Protein AF-A0A0K2RQV8-F1 (afdb_monomer_lite)

Radius of gyration: 29.83 Å; chains: 1; bounding box: 63×56×71 Å

Structure (mmCIF, N/CA/C/O backbone):
data_AF-A0A0K2RQV8-F1
#
_entry.id   AF-A0A0K2RQV8-F1
#
loop_
_atom_site.group_PDB
_atom_site.id
_atom_site.type_symbol
_atom_site.label_atom_id
_atom_site.label_alt_id
_atom_site.label_comp_id
_atom_site.label_asym_id
_atom_site.label_entity_id
_atom_site.label_seq_id
_atom_site.pdbx_PDB_ins_code
_atom_site.Cartn_x
_atom_site.Cartn_y
_atom_site.Cartn_z
_atom_site.occupancy
_atom_site.B_iso_or_equiv
_atom_site.auth_seq_id
_atom_site.auth_comp_id
_atom_site.auth_asym_id
_atom_site.auth_atom_id
_atom_site.pdbx_PDB_model_num
ATOM 1 N N . MET A 1 1 ? 1.550 -1.535 -30.702 1.00 75.56 1 MET A N 1
ATOM 2 C CA . MET A 1 1 ? 1.981 -2.822 -30.113 1.00 75.56 1 MET A CA 1
ATOM 3 C C . MET A 1 1 ? 3.368 -3.176 -30.653 1.00 75.56 1 MET A C 1
ATOM 5 O O . MET A 1 1 ? 3.546 -3.101 -31.863 1.00 75.56 1 MET A O 1
ATOM 9 N N . ILE A 1 2 ? 4.359 -3.473 -29.799 1.00 89.00 2 ILE A N 1
ATOM 10 C CA . ILE A 1 2 ? 5.707 -3.913 -30.219 1.00 89.00 2 ILE A CA 1
ATOM 11 C C . ILE A 1 2 ? 5.847 -5.392 -29.849 1.00 89.00 2 ILE A C 1
ATOM 13 O O . ILE A 1 2 ? 5.715 -5.739 -28.683 1.00 89.00 2 ILE A O 1
ATOM 17 N N . ARG A 1 3 ? 6.098 -6.245 -30.843 1.00 93.75 3 ARG A N 1
ATOM 18 C CA . ARG A 1 3 ? 6.302 -7.697 -30.697 1.00 93.75 3 ARG A CA 1
ATOM 19 C C . ARG A 1 3 ? 7.596 -8.088 -31.405 1.00 93.75 3 ARG A C 1
ATOM 21 O O . ARG A 1 3 ? 7.929 -7.461 -32.410 1.00 93.75 3 ARG A O 1
ATOM 28 N N . ALA A 1 4 ? 8.323 -9.082 -30.910 1.00 95.19 4 ALA A N 1
ATOM 29 C CA . ALA A 1 4 ? 9.513 -9.625 -31.561 1.00 95.19 4 ALA A CA 1
ATOM 30 C C . ALA A 1 4 ? 9.506 -11.151 -31.444 1.00 95.19 4 ALA A C 1
ATOM 32 O O . ALA A 1 4 ? 9.143 -11.682 -30.401 1.00 95.19 4 ALA A O 1
ATOM 33 N N . GLU A 1 5 ? 9.891 -11.832 -32.521 1.00 94.38 5 GLU A N 1
ATOM 34 C CA . GLU A 1 5 ? 9.958 -13.292 -32.595 1.00 94.38 5 GLU A CA 1
ATOM 35 C C . GLU A 1 5 ? 11.304 -13.713 -33.193 1.00 94.38 5 GLU A C 1
ATOM 37 O O . GLU A 1 5 ? 11.860 -13.052 -34.088 1.00 94.38 5 GLU A O 1
ATOM 42 N N . ALA A 1 6 ? 11.846 -14.810 -32.677 1.00 96.62 6 ALA A N 1
ATOM 43 C CA . ALA A 1 6 ? 13.076 -15.421 -33.148 1.00 96.62 6 ALA A CA 1
ATOM 44 C C . ALA A 1 6 ? 13.036 -16.936 -32.929 1.00 96.62 6 ALA A C 1
ATOM 46 O O . ALA A 1 6 ? 12.357 -17.422 -32.030 1.00 96.62 6 ALA A O 1
ATOM 47 N N . SER A 1 7 ? 13.782 -17.657 -33.764 1.00 95.06 7 SER A N 1
ATOM 48 C CA . SER A 1 7 ? 13.971 -19.102 -33.682 1.00 95.06 7 SER A CA 1
ATOM 49 C C . SER A 1 7 ? 15.464 -19.395 -33.767 1.00 95.06 7 SER A C 1
ATOM 51 O O . SER A 1 7 ? 16.159 -18.781 -34.578 1.00 95.06 7 SER A O 1
ATOM 53 N N . ALA A 1 8 ? 15.945 -20.314 -32.937 1.00 95.75 8 ALA A N 1
ATOM 54 C CA . ALA A 1 8 ? 17.321 -20.795 -32.925 1.00 95.75 8 ALA A CA 1
ATOM 55 C C . ALA A 1 8 ? 17.351 -22.263 -32.470 1.00 95.75 8 ALA A C 1
ATOM 57 O O . ALA A 1 8 ? 16.337 -22.793 -32.018 1.00 95.75 8 ALA A O 1
ATOM 58 N N . ALA A 1 9 ? 18.510 -22.912 -32.596 1.00 93.69 9 ALA A N 1
ATOM 59 C CA . ALA A 1 9 ? 18.682 -24.317 -32.224 1.00 93.69 9 ALA A CA 1
ATOM 60 C C . ALA A 1 9 ? 18.587 -24.565 -30.704 1.00 93.69 9 ALA A C 1
ATOM 62 O O . ALA A 1 9 ? 18.207 -25.656 -30.292 1.00 93.69 9 ALA A O 1
ATOM 63 N N . ASP A 1 10 ? 18.899 -23.554 -29.888 1.00 95.56 10 ASP A N 1
ATOM 64 C CA . ASP A 1 10 ? 18.787 -23.591 -28.428 1.00 95.56 10 ASP A CA 1
ATOM 65 C C . ASP A 1 10 ? 17.859 -22.477 -27.913 1.00 95.56 10 ASP A C 1
ATOM 67 O O . ASP A 1 10 ? 17.745 -21.403 -28.513 1.00 95.56 10 ASP A O 1
ATOM 71 N N . LYS A 1 11 ? 17.200 -22.734 -26.778 1.00 93.19 11 LYS A N 1
ATOM 72 C CA . LYS A 1 11 ? 16.231 -21.836 -26.140 1.00 93.19 11 LYS A CA 1
ATOM 73 C C . LYS A 1 11 ? 16.868 -20.507 -25.743 1.00 93.19 11 LYS A C 1
ATOM 75 O O . LYS A 1 11 ? 16.264 -19.463 -25.979 1.00 93.19 11 LYS A O 1
ATOM 80 N N . PHE A 1 12 ? 18.079 -20.538 -25.186 1.00 96.19 12 PHE A N 1
ATOM 81 C CA . PHE A 1 12 ? 18.791 -19.324 -24.781 1.00 96.19 12 PHE A CA 1
ATOM 82 C C . PHE A 1 12 ? 19.182 -18.486 -25.997 1.00 96.19 12 PHE A C 1
ATOM 84 O O . PHE A 1 12 ? 18.891 -17.294 -26.046 1.00 96.19 12 PHE A O 1
ATOM 91 N N . ALA A 1 13 ? 19.693 -19.133 -27.047 1.00 96.38 13 ALA A N 1
ATOM 92 C CA . ALA A 1 13 ? 19.995 -18.461 -28.305 1.00 96.38 13 ALA A CA 1
ATOM 93 C C . ALA A 1 13 ? 18.745 -17.829 -28.951 1.00 96.38 13 ALA A C 1
ATOM 95 O O . ALA A 1 13 ? 18.810 -16.716 -29.471 1.00 96.38 13 ALA A O 1
ATOM 96 N N . ALA A 1 14 ? 17.591 -18.505 -28.909 1.00 96.69 14 ALA A N 1
ATOM 97 C CA . ALA A 1 14 ? 16.338 -17.963 -29.437 1.00 96.69 14 ALA A CA 1
ATOM 98 C C . ALA A 1 14 ? 15.860 -16.749 -28.624 1.00 96.69 14 ALA A C 1
ATOM 100 O O . ALA A 1 14 ? 15.397 -15.762 -29.203 1.00 96.69 14 ALA A O 1
ATOM 101 N N . PHE A 1 15 ? 16.013 -16.802 -27.299 1.00 96.75 15 PHE A N 1
ATOM 102 C CA . PHE A 1 15 ? 15.689 -15.702 -26.397 1.00 96.75 15 PHE A CA 1
ATOM 103 C C . PHE A 1 15 ? 16.577 -14.476 -26.639 1.00 96.75 15 PHE A C 1
ATOM 105 O O . PHE A 1 15 ? 16.040 -13.393 -26.860 1.00 96.75 15 PHE A O 1
ATOM 112 N N . ASP A 1 16 ? 17.901 -14.632 -26.698 1.00 96.88 16 ASP A N 1
ATOM 113 C CA . ASP A 1 16 ? 18.839 -13.519 -26.923 1.00 96.88 16 ASP A CA 1
ATOM 114 C C . ASP A 1 16 ? 18.590 -12.824 -28.271 1.00 96.88 16 ASP A C 1
ATOM 116 O O . ASP A 1 16 ? 18.648 -11.594 -28.411 1.00 96.88 16 ASP A O 1
ATOM 120 N N . LEU A 1 17 ? 18.230 -13.611 -29.284 1.00 97.06 17 LEU A N 1
ATOM 121 C CA . LEU A 1 17 ? 17.915 -13.113 -30.619 1.00 97.06 17 LEU A CA 1
ATOM 122 C C . LEU A 1 17 ? 16.548 -12.400 -30.648 1.00 97.06 17 LEU A C 1
ATOM 124 O O . LEU A 1 17 ? 16.382 -11.393 -31.339 1.00 97.06 17 LEU A O 1
ATOM 128 N N . ALA A 1 18 ? 15.566 -12.858 -29.867 1.00 97.56 18 ALA A N 1
ATOM 129 C CA . ALA A 1 18 ? 14.303 -12.140 -29.683 1.00 97.56 18 ALA A CA 1
ATOM 130 C C . ALA A 1 18 ? 14.497 -10.844 -28.873 1.00 97.56 18 ALA A C 1
ATOM 132 O O . ALA A 1 18 ? 13.928 -9.806 -29.222 1.00 97.56 18 ALA A O 1
ATOM 133 N N . TYR A 1 19 ? 15.335 -10.890 -27.837 1.00 96.81 19 TYR A N 1
ATOM 134 C CA . TYR A 1 19 ? 15.654 -9.769 -26.962 1.00 96.81 19 TYR A CA 1
ATOM 135 C C . TYR A 1 19 ? 16.362 -8.640 -27.719 1.00 96.81 19 TYR A C 1
ATOM 137 O O . TYR A 1 19 ? 15.911 -7.493 -27.684 1.00 96.81 19 TYR A O 1
ATOM 145 N N . SER A 1 20 ? 17.397 -8.960 -28.502 1.00 96.88 20 SER A N 1
ATOM 146 C CA . SER A 1 20 ? 18.087 -7.985 -29.362 1.00 96.88 20 SER A CA 1
ATOM 147 C C . SER A 1 20 ? 17.137 -7.315 -30.367 1.00 96.88 20 SER A C 1
ATOM 149 O O . SER A 1 20 ? 17.125 -6.086 -30.488 1.00 96.88 20 SER A O 1
ATOM 151 N N . LYS A 1 21 ? 16.254 -8.087 -31.018 1.00 96.12 21 LYS A N 1
ATOM 152 C CA . LYS A 1 21 ? 15.207 -7.555 -31.912 1.00 96.12 21 LYS A CA 1
ATOM 153 C C . LYS A 1 21 ? 14.217 -6.635 -31.192 1.00 96.12 21 LYS A C 1
ATOM 155 O O . LYS A 1 21 ? 13.776 -5.634 -31.766 1.00 96.12 21 LYS A O 1
ATOM 160 N N . LEU A 1 22 ? 13.833 -6.966 -29.959 1.00 96.88 22 LEU A N 1
ATOM 161 C CA . LEU A 1 22 ? 12.928 -6.148 -29.153 1.00 96.88 22 LEU A CA 1
ATOM 162 C C . LEU A 1 22 ? 13.576 -4.809 -28.786 1.00 96.88 22 LEU A C 1
ATOM 164 O O . LEU A 1 22 ? 12.958 -3.763 -29.000 1.00 96.88 22 LEU A O 1
ATOM 168 N N . LEU A 1 23 ? 14.822 -4.833 -28.304 1.00 96.44 23 LEU A N 1
ATOM 169 C CA . LEU A 1 23 ? 15.592 -3.632 -27.968 1.00 96.44 23 LEU A CA 1
ATOM 170 C C . LEU A 1 23 ? 15.723 -2.690 -29.166 1.00 96.44 23 LEU A C 1
ATOM 172 O O . LEU A 1 23 ? 15.490 -1.485 -29.043 1.00 96.44 23 LEU A O 1
ATOM 176 N N . GLU A 1 24 ? 16.024 -3.227 -30.349 1.00 95.94 24 GLU A N 1
ATOM 177 C CA . GLU A 1 24 ? 16.139 -2.408 -31.553 1.00 95.94 24 GLU A CA 1
ATOM 178 C C . GLU A 1 24 ? 14.798 -1.762 -31.939 1.00 95.94 24 GLU A C 1
ATOM 180 O O . GLU A 1 24 ? 14.736 -0.572 -32.269 1.00 95.94 24 GLU A O 1
ATOM 185 N N . ARG A 1 25 ? 13.695 -2.515 -31.846 1.00 94.12 25 ARG A N 1
ATOM 186 C CA . ARG A 1 25 ? 12.346 -1.991 -32.108 1.00 94.12 25 ARG A CA 1
ATOM 187 C C . ARG A 1 25 ? 11.939 -0.919 -31.098 1.00 94.12 25 ARG A C 1
ATOM 189 O O . ARG A 1 25 ? 11.350 0.084 -31.509 1.00 94.12 25 ARG A O 1
ATOM 196 N N . LEU A 1 26 ? 12.273 -1.095 -29.819 1.00 94.75 26 LEU A N 1
ATOM 197 C CA . LEU A 1 26 ? 12.060 -0.095 -28.771 1.00 94.75 26 LEU A CA 1
ATOM 198 C C . LEU A 1 26 ? 12.867 1.174 -29.044 1.00 94.75 26 LEU A C 1
ATOM 200 O O . LEU A 1 26 ? 12.302 2.268 -28.994 1.00 94.75 26 LEU A O 1
ATOM 204 N N . ARG A 1 27 ? 14.144 1.045 -29.431 1.00 92.94 27 ARG A N 1
ATOM 205 C CA . ARG A 1 27 ? 14.980 2.189 -29.818 1.00 92.94 27 ARG A CA 1
ATOM 206 C C . ARG A 1 27 ? 14.358 2.963 -30.976 1.00 92.94 27 ARG A C 1
ATOM 208 O O . ARG A 1 27 ? 14.118 4.156 -30.844 1.00 92.94 27 ARG A O 1
ATOM 215 N N . ARG A 1 28 ? 13.990 2.285 -32.069 1.00 89.69 28 ARG A N 1
ATOM 216 C CA . ARG A 1 28 ? 13.334 2.923 -33.227 1.00 89.69 28 ARG A CA 1
ATOM 217 C C . ARG A 1 28 ? 11.974 3.529 -32.874 1.00 89.69 28 ARG A C 1
ATOM 219 O O . ARG A 1 28 ? 11.556 4.502 -33.489 1.00 89.69 28 ARG A O 1
ATOM 226 N N . ALA A 1 29 ? 11.227 2.944 -31.938 1.00 88.69 29 ALA A N 1
ATOM 227 C CA . ALA A 1 29 ? 9.972 3.524 -31.463 1.00 88.69 29 ALA A CA 1
ATOM 228 C C . ALA A 1 29 ? 10.211 4.801 -30.641 1.00 88.69 29 ALA A C 1
ATOM 230 O O . ALA A 1 29 ? 9.509 5.788 -30.853 1.00 88.69 29 ALA A O 1
ATOM 231 N N . LYS A 1 30 ? 11.223 4.806 -29.765 1.00 86.50 30 LYS A N 1
ATOM 232 C CA . LYS A 1 30 ? 11.658 5.992 -29.016 1.00 86.50 30 LYS A CA 1
ATOM 233 C C . LYS A 1 30 ? 12.144 7.093 -29.957 1.00 86.50 30 LYS A C 1
ATOM 235 O O . LYS A 1 30 ? 11.708 8.228 -29.827 1.00 86.50 30 LYS A O 1
ATOM 240 N N . ASP A 1 31 ? 12.974 6.741 -30.934 1.00 82.56 31 ASP A N 1
ATOM 241 C CA . ASP A 1 31 ? 13.520 7.686 -31.910 1.00 82.56 31 ASP A CA 1
ATOM 242 C C . ASP A 1 31 ? 12.414 8.264 -32.808 1.00 82.56 31 ASP A C 1
ATOM 244 O O . ASP A 1 31 ? 12.422 9.452 -33.093 1.00 82.56 31 ASP A O 1
ATOM 248 N N . ARG A 1 32 ? 11.394 7.474 -33.174 1.00 77.75 32 ARG A N 1
ATOM 249 C CA . ARG A 1 32 ? 10.197 7.981 -33.875 1.00 77.75 32 ARG A CA 1
ATOM 250 C C . ARG A 1 32 ? 9.322 8.887 -33.009 1.00 77.75 32 ARG A C 1
ATOM 252 O O . ARG A 1 32 ? 8.752 9.837 -33.528 1.00 77.75 32 ARG A O 1
ATOM 259 N N . LYS A 1 33 ? 9.195 8.596 -31.708 1.00 74.75 33 LYS A N 1
ATOM 260 C CA . LYS A 1 33 ? 8.522 9.488 -30.744 1.00 74.75 33 LYS A CA 1
ATOM 261 C C . LYS A 1 33 ? 9.302 10.780 -30.524 1.00 74.75 33 LYS A C 1
ATOM 263 O O . LYS A 1 33 ? 8.700 11.803 -30.217 1.00 74.75 33 LYS A O 1
ATOM 268 N N . LYS A 1 34 ? 10.621 10.742 -30.711 1.00 73.75 34 LYS A N 1
ATOM 269 C CA . LYS A 1 34 ? 11.490 11.914 -30.787 1.00 73.75 34 LYS A CA 1
ATOM 270 C C . LYS A 1 34 ? 11.269 12.608 -32.139 1.00 73.75 34 LYS A C 1
ATOM 272 O O . LYS A 1 34 ? 12.133 12.637 -33.007 1.00 73.75 34 LYS A O 1
ATOM 277 N N . VAL A 1 35 ? 10.052 13.107 -32.343 1.00 60.81 35 VAL A N 1
ATOM 278 C CA . VAL A 1 35 ? 9.662 13.823 -33.555 1.00 60.81 35 VAL A CA 1
ATOM 279 C C . VAL A 1 35 ? 10.466 15.120 -33.626 1.00 60.81 35 VAL A C 1
ATOM 281 O O . VAL A 1 35 ? 10.285 16.019 -32.811 1.00 60.81 35 VAL A O 1
ATOM 284 N N . HIS A 1 36 ? 11.347 15.218 -34.619 1.00 62.31 36 HIS A N 1
ATOM 285 C CA . HIS A 1 36 ? 12.002 16.454 -35.035 1.00 62.31 36 HIS A CA 1
ATOM 286 C C . HIS A 1 36 ? 11.369 16.909 -36.356 1.00 62.31 36 HIS A C 1
ATOM 288 O O . HIS A 1 36 ? 11.936 16.701 -37.425 1.00 62.31 36 HIS A O 1
ATOM 294 N N . HIS A 1 37 ? 10.168 17.488 -36.301 1.00 50.62 37 HIS A N 1
ATOM 295 C CA . HIS A 1 37 ? 9.560 18.134 -37.465 1.00 50.62 37 HIS A CA 1
ATOM 296 C C . HIS A 1 37 ? 9.477 19.648 -37.253 1.00 50.62 37 HIS A C 1
ATOM 298 O O . HIS A 1 37 ? 8.775 20.132 -36.368 1.00 50.62 37 HIS A O 1
ATOM 304 N N . GLY A 1 38 ? 10.173 20.391 -38.118 1.00 68.44 38 GLY A N 1
ATOM 305 C CA . GLY A 1 38 ? 9.973 21.826 -38.317 1.00 68.44 38 G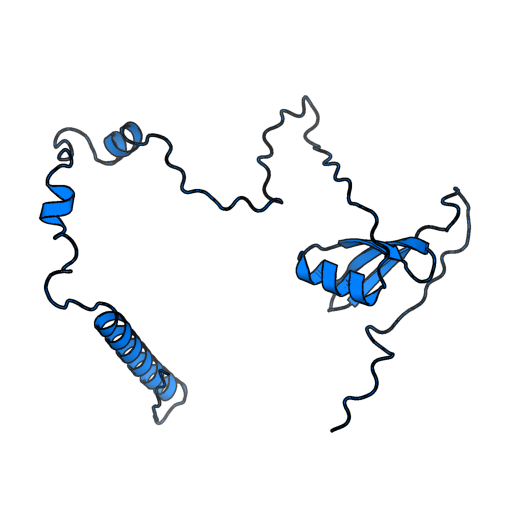LY A CA 1
ATOM 306 C C . GLY A 1 38 ? 10.233 22.700 -37.088 1.00 68.44 38 GLY A C 1
ATOM 307 O O . GLY A 1 38 ? 11.132 22.441 -36.297 1.00 68.44 38 GLY A O 1
ATOM 308 N N . ARG A 1 39 ? 9.433 23.763 -36.957 1.00 55.31 39 ARG A N 1
ATOM 309 C CA . ARG A 1 39 ? 9.584 24.918 -36.045 1.00 55.31 39 ARG A CA 1
ATOM 310 C C . ARG A 1 39 ? 9.594 24.587 -34.535 1.00 55.31 39 ARG A C 1
ATOM 312 O O . ARG A 1 39 ? 9.708 25.499 -33.726 1.00 55.31 39 ARG A O 1
ATOM 319 N N . HIS A 1 40 ? 9.509 23.307 -34.168 1.00 58.16 40 HIS A N 1
ATOM 320 C CA . HIS A 1 40 ? 9.609 22.781 -32.804 1.00 58.16 40 HIS A CA 1
ATOM 321 C C . HIS A 1 40 ? 10.849 21.888 -32.627 1.00 58.16 40 HIS A C 1
ATOM 323 O O . HIS A 1 40 ? 10.793 20.817 -32.023 1.00 58.16 40 HIS A O 1
ATOM 329 N N . THR A 1 41 ? 11.995 22.305 -33.166 1.00 66.00 41 THR A N 1
ATOM 330 C CA . THR A 1 41 ? 13.279 21.739 -32.745 1.00 66.00 41 THR A CA 1
ATOM 331 C C . THR A 1 41 ? 13.523 22.112 -31.281 1.00 66.00 41 THR A C 1
ATOM 333 O O . THR A 1 41 ? 13.417 23.297 -30.955 1.00 66.00 41 THR A O 1
ATOM 336 N N . PRO A 1 42 ? 13.856 21.159 -30.389 1.00 70.44 42 PRO A N 1
ATOM 337 C CA . PRO A 1 42 ? 14.263 21.515 -29.037 1.00 70.44 42 PRO A CA 1
ATOM 338 C C . PRO A 1 42 ? 15.471 22.451 -29.117 1.00 70.44 42 PRO A C 1
ATOM 340 O O . PRO A 1 42 ? 16.339 22.262 -29.976 1.00 70.44 42 PRO A O 1
ATOM 343 N N . LYS A 1 43 ? 15.501 23.462 -28.242 1.00 75.12 43 LYS A N 1
ATOM 344 C CA . LYS A 1 43 ? 16.592 24.438 -28.157 1.00 75.12 43 LYS A CA 1
ATOM 345 C C . LYS A 1 43 ? 17.926 23.689 -28.155 1.00 75.12 43 LYS A C 1
ATOM 347 O O . LYS A 1 43 ? 18.101 22.741 -27.385 1.00 75.12 43 LYS A O 1
ATOM 352 N N . ALA A 1 44 ? 18.834 24.060 -29.056 1.00 78.81 44 ALA A N 1
ATOM 353 C CA . ALA A 1 44 ? 20.116 23.374 -29.159 1.00 78.81 44 ALA A CA 1
ATOM 354 C C . ALA A 1 44 ? 20.848 23.477 -27.815 1.00 78.81 44 ALA A C 1
ATOM 356 O O . ALA A 1 44 ? 20.820 24.536 -27.195 1.00 78.81 44 ALA A O 1
ATOM 357 N N . VAL A 1 45 ? 21.528 22.412 -27.376 1.00 78.25 45 VAL A N 1
ATOM 358 C CA . VAL A 1 45 ? 22.184 22.377 -26.052 1.00 78.25 45 VAL A CA 1
ATOM 359 C C . VAL A 1 45 ? 23.088 23.596 -25.854 1.00 78.25 45 VAL A C 1
ATOM 361 O O . VAL A 1 45 ? 22.940 24.301 -24.866 1.00 78.25 45 VAL A O 1
ATOM 364 N N . ARG A 1 46 ? 23.907 23.927 -26.863 1.00 80.50 46 ARG A N 1
ATOM 365 C CA . ARG A 1 46 ? 24.777 25.116 -26.858 1.00 80.50 46 ARG A CA 1
ATOM 366 C C . ARG A 1 46 ? 24.034 26.434 -26.633 1.00 80.50 46 ARG A C 1
ATOM 368 O O . ARG A 1 46 ? 24.582 27.355 -26.057 1.00 80.50 46 ARG A O 1
ATOM 375 N N . GLU A 1 47 ? 22.810 26.538 -27.138 1.00 85.88 47 GLU A N 1
ATOM 376 C CA . GLU A 1 47 ? 21.984 27.741 -27.054 1.00 85.88 47 GLU A CA 1
ATOM 377 C C . GLU A 1 47 ? 21.245 27.783 -25.713 1.00 85.88 47 GLU A C 1
ATOM 379 O O . GLU A 1 47 ? 21.021 28.851 -25.148 1.00 85.88 47 GLU A O 1
ATOM 384 N N . ALA A 1 48 ? 20.854 26.617 -25.193 1.00 85.06 48 ALA A N 1
ATOM 385 C CA . ALA A 1 48 ? 20.253 26.480 -23.874 1.00 85.06 48 ALA A CA 1
ATOM 386 C C . ALA A 1 48 ? 21.244 26.845 -22.763 1.00 85.06 48 ALA A C 1
ATOM 388 O O . ALA A 1 48 ? 20.848 27.504 -21.809 1.00 85.06 48 ALA A O 1
ATOM 389 N N . THR A 1 49 ? 22.517 26.477 -22.921 1.00 84.44 49 THR A N 1
ATOM 390 C CA . THR A 1 49 ? 23.572 26.731 -21.933 1.00 84.44 49 THR A CA 1
ATOM 391 C C . THR A 1 49 ? 24.360 28.014 -22.188 1.00 84.44 49 THR A C 1
ATOM 393 O O . THR A 1 49 ? 25.214 28.350 -21.379 1.00 84.44 49 THR A O 1
ATOM 396 N N . ALA A 1 50 ? 24.097 28.744 -23.279 1.00 86.56 50 ALA A N 1
ATOM 397 C CA . ALA A 1 50 ? 24.848 29.954 -23.642 1.00 86.56 50 ALA A CA 1
ATOM 398 C C . ALA A 1 50 ? 24.790 31.066 -22.580 1.00 86.56 50 ALA A C 1
ATOM 400 O O . ALA A 1 50 ? 25.666 31.922 -22.549 1.00 86.56 50 ALA A O 1
ATOM 401 N N . THR A 1 51 ? 23.746 31.075 -21.750 1.00 84.38 51 THR A N 1
ATOM 402 C CA . THR A 1 51 ? 23.531 32.073 -20.694 1.00 84.38 51 THR A CA 1
ATOM 403 C C . THR A 1 51 ? 23.998 31.610 -19.315 1.00 84.38 51 THR A C 1
ATOM 405 O O . THR A 1 51 ? 23.856 32.371 -18.365 1.00 84.38 51 THR A O 1
ATOM 408 N N . LEU A 1 52 ? 24.482 30.371 -19.178 1.00 83.69 52 LEU A N 1
ATOM 409 C CA . LEU A 1 52 ? 25.017 29.872 -17.912 1.00 83.69 52 LEU A CA 1
ATOM 410 C C . LEU A 1 52 ? 26.452 30.365 -17.730 1.00 83.69 52 LEU A C 1
ATOM 412 O O . LEU A 1 52 ? 27.202 30.477 -18.703 1.00 83.69 52 LEU A O 1
ATOM 416 N N . GLU A 1 53 ? 26.833 30.636 -16.486 1.00 81.50 53 GLU A N 1
ATOM 417 C CA . GLU A 1 53 ? 28.212 30.975 -16.156 1.00 81.50 53 GLU A CA 1
ATOM 418 C C . GLU A 1 53 ? 29.128 29.765 -16.432 1.00 81.50 53 GLU A C 1
ATOM 420 O O . GLU A 1 53 ? 28.787 28.637 -16.057 1.00 81.50 53 GLU A O 1
ATOM 425 N N . PRO A 1 54 ? 30.258 29.947 -17.138 1.00 76.75 54 PRO A N 1
ATOM 426 C CA . PRO A 1 54 ? 31.214 28.871 -17.343 1.00 76.75 54 PRO A CA 1
ATOM 427 C C . PRO A 1 54 ? 31.867 28.475 -16.013 1.00 76.75 54 PRO A C 1
ATOM 429 O O . PRO A 1 54 ? 32.241 29.346 -15.234 1.00 76.75 54 PRO A O 1
ATOM 432 N N . ALA A 1 55 ? 32.045 27.170 -15.793 1.00 77.75 55 ALA A N 1
ATOM 433 C CA . ALA A 1 55 ? 32.728 26.641 -14.610 1.00 77.75 55 ALA A CA 1
ATOM 434 C C . ALA A 1 55 ? 34.151 27.214 -14.477 1.00 77.75 55 ALA A C 1
ATOM 436 O O . ALA A 1 55 ? 34.858 27.374 -15.483 1.00 77.75 55 ALA A O 1
ATOM 437 N N . SER A 1 56 ? 34.577 27.511 -13.248 1.00 77.38 56 SER A N 1
ATOM 438 C CA . SER A 1 56 ? 35.901 28.062 -12.970 1.00 77.38 56 SER A CA 1
ATOM 439 C C . SER A 1 56 ? 36.985 27.059 -13.338 1.00 77.38 56 SER A C 1
ATOM 441 O O . SER A 1 56 ? 36.938 25.881 -12.994 1.00 77.38 56 SER A O 1
ATOM 443 N N . ALA A 1 57 ? 38.025 27.541 -14.016 1.00 78.12 57 ALA A N 1
ATOM 444 C CA . ALA A 1 57 ? 39.208 26.738 -14.315 1.00 78.12 57 ALA A CA 1
ATOM 445 C C . ALA A 1 57 ? 40.157 26.595 -13.108 1.00 78.12 57 ALA A C 1
ATOM 447 O O . ALA A 1 57 ? 41.113 25.822 -13.168 1.00 78.12 57 ALA A O 1
ATOM 448 N N . SER A 1 58 ? 39.924 27.370 -12.045 1.00 80.81 58 SER A N 1
ATOM 449 C CA . SER A 1 58 ? 40.819 27.474 -10.888 1.00 80.81 58 SER A CA 1
ATOM 450 C C . SER A 1 58 ? 40.378 26.608 -9.711 1.00 80.81 58 SER A C 1
ATOM 452 O O . SER A 1 58 ? 41.203 26.274 -8.863 1.00 80.81 58 SER A O 1
ATOM 454 N N . GLU A 1 59 ? 39.100 26.238 -9.654 1.00 80.25 59 GLU A N 1
ATOM 455 C CA . GLU A 1 59 ? 38.534 25.435 -8.574 1.00 80.25 59 GLU A CA 1
ATOM 456 C C . GLU A 1 59 ? 38.061 24.077 -9.098 1.00 80.25 59 GLU A C 1
ATOM 458 O O . GLU A 1 59 ? 37.573 23.967 -10.223 1.00 80.25 59 GLU A O 1
ATOM 463 N N . PRO A 1 60 ? 38.219 23.001 -8.315 1.00 78.44 60 PRO A N 1
ATOM 464 C CA . PRO A 1 60 ? 37.716 21.705 -8.721 1.00 78.44 60 PRO A CA 1
ATOM 465 C C . PRO A 1 60 ? 36.181 21.671 -8.646 1.00 78.44 60 PRO A C 1
ATOM 467 O O . PRO A 1 60 ? 35.586 22.079 -7.651 1.00 78.4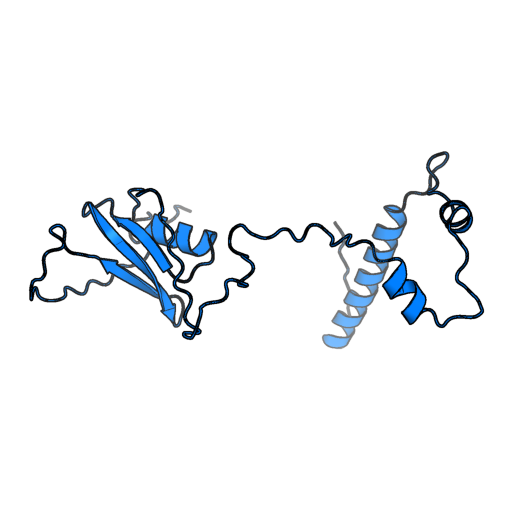4 60 PRO A O 1
ATOM 470 N N . ILE A 1 61 ? 35.554 21.092 -9.676 1.00 75.88 61 ILE A N 1
ATOM 471 C CA . ILE A 1 61 ? 34.094 21.061 -9.923 1.00 75.88 61 ILE A CA 1
ATOM 472 C C . ILE A 1 61 ? 33.250 20.684 -8.690 1.00 75.88 61 ILE A C 1
ATOM 474 O O . ILE A 1 61 ? 32.133 21.169 -8.525 1.00 75.88 61 ILE A O 1
ATOM 478 N N . TYR A 1 62 ? 33.761 19.813 -7.813 1.00 74.44 62 TYR A N 1
ATOM 479 C CA . TYR A 1 62 ? 33.025 19.372 -6.624 1.00 74.44 62 TYR A CA 1
ATOM 480 C C . TYR A 1 62 ? 32.855 20.470 -5.559 1.00 74.44 62 TYR A C 1
ATOM 482 O O . TYR A 1 62 ? 31.918 20.376 -4.775 1.00 74.44 62 TYR A O 1
ATOM 490 N N . VAL A 1 63 ? 33.715 21.496 -5.532 1.00 74.88 63 VAL A N 1
ATOM 491 C CA . VAL A 1 63 ? 33.615 22.641 -4.605 1.00 74.88 63 VAL A CA 1
ATOM 492 C C . VAL A 1 63 ? 32.616 23.680 -5.124 1.00 74.88 63 VAL A C 1
ATOM 494 O O . VAL A 1 63 ? 31.802 24.194 -4.356 1.00 74.88 63 VAL A O 1
ATOM 497 N N . GLU A 1 64 ? 32.601 23.931 -6.434 1.00 66.94 64 GLU A N 1
ATOM 498 C CA . GLU A 1 64 ? 31.617 24.823 -7.064 1.00 66.94 64 GLU A CA 1
ATOM 499 C C . GLU A 1 64 ? 30.188 24.277 -6.953 1.00 66.94 64 GLU A C 1
ATOM 501 O O . GLU A 1 64 ? 29.255 25.017 -6.638 1.00 66.94 64 GLU A O 1
ATOM 506 N N . ALA A 1 65 ? 30.013 22.964 -7.148 1.00 66.00 65 ALA A N 1
ATOM 507 C CA . ALA A 1 65 ? 28.711 22.306 -7.052 1.00 66.00 65 ALA A CA 1
ATOM 508 C C . ALA A 1 65 ? 28.075 22.451 -5.659 1.00 66.00 65 ALA A C 1
ATOM 510 O O . ALA A 1 65 ? 26.866 22.640 -5.565 1.00 66.00 65 ALA A O 1
ATOM 511 N N . SER A 1 66 ? 28.882 22.423 -4.592 1.00 67.62 66 SER A N 1
ATOM 512 C CA . SER A 1 66 ? 28.407 22.657 -3.222 1.00 67.62 66 SER A CA 1
ATOM 513 C C . SER A 1 66 ? 28.005 24.110 -2.944 1.00 67.62 66 SER A C 1
ATOM 515 O O . SER A 1 66 ? 27.157 24.339 -2.088 1.00 67.62 66 SER A O 1
ATOM 517 N N . ASN A 1 67 ? 28.569 25.085 -3.666 1.00 65.38 67 ASN A N 1
ATOM 518 C CA . ASN A 1 67 ? 28.302 26.512 -3.444 1.00 65.38 67 ASN A CA 1
ATOM 519 C C . ASN A 1 67 ? 27.079 27.032 -4.224 1.00 65.38 67 ASN A C 1
ATOM 521 O O . ASN A 1 67 ? 26.426 27.971 -3.775 1.00 65.38 67 ASN A O 1
ATOM 525 N N . HIS A 1 68 ? 26.747 26.433 -5.373 1.00 60.25 68 HIS A N 1
ATOM 526 C CA . HIS A 1 68 ? 25.579 26.809 -6.189 1.00 60.25 68 HIS A CA 1
ATOM 527 C C . HIS A 1 68 ? 24.314 25.998 -5.900 1.00 60.25 68 HIS A C 1
ATOM 529 O O . HIS A 1 68 ? 23.288 26.181 -6.558 1.00 60.25 68 HIS A O 1
ATOM 535 N N . GLN A 1 69 ? 24.357 25.119 -4.904 1.00 55.47 69 GLN A N 1
ATOM 536 C CA . GLN A 1 69 ? 23.192 24.375 -4.456 1.00 55.47 69 GLN A CA 1
ATOM 537 C C . GLN A 1 69 ? 22.357 25.246 -3.502 1.00 55.47 69 GLN A C 1
ATOM 539 O O . GLN A 1 69 ? 22.364 25.057 -2.289 1.00 55.47 69 GLN A O 1
ATOM 544 N N . GLU A 1 70 ? 21.595 26.202 -4.048 1.00 55.06 70 GLU A N 1
ATOM 545 C CA . GLU A 1 70 ? 20.338 26.563 -3.383 1.00 55.06 70 GLU A CA 1
ATOM 546 C C . GLU A 1 70 ? 19.504 25.274 -3.270 1.00 55.06 70 GLU A C 1
ATOM 548 O O . GLU A 1 70 ? 19.455 24.506 -4.241 1.00 55.06 70 GLU A O 1
ATOM 553 N N . PRO A 1 71 ? 18.878 24.984 -2.115 1.00 47.72 71 PRO A N 1
ATOM 554 C CA . PRO A 1 71 ? 18.214 23.712 -1.862 1.00 47.72 71 PRO A CA 1
ATOM 555 C C . PRO A 1 71 ? 16.952 23.591 -2.726 1.00 47.72 71 PRO A C 1
ATOM 557 O O . PRO A 1 71 ? 15.835 23.851 -2.295 1.00 47.72 71 PRO A O 1
ATOM 560 N N . THR A 1 72 ? 17.134 23.177 -3.974 1.00 49.09 72 THR A N 1
ATOM 561 C CA . THR A 1 72 ? 16.088 22.642 -4.841 1.00 49.09 72 THR A CA 1
ATOM 562 C C . THR A 1 72 ? 16.153 21.127 -4.744 1.00 49.09 72 THR A C 1
ATOM 564 O O . THR A 1 72 ? 16.576 20.412 -5.650 1.00 49.09 72 THR A O 1
ATOM 567 N N . THR A 1 73 ? 15.741 20.622 -3.585 1.00 53.12 73 THR A N 1
ATOM 568 C CA . THR A 1 73 ? 15.222 19.263 -3.481 1.00 53.12 73 THR A CA 1
ATOM 569 C C . THR A 1 73 ? 14.074 19.147 -4.493 1.00 53.12 73 THR A C 1
ATOM 571 O O . THR A 1 73 ? 13.184 20.003 -4.489 1.00 53.12 73 THR A O 1
ATOM 574 N N . PRO A 1 74 ? 14.054 18.143 -5.393 1.00 52.41 74 PRO A N 1
ATOM 575 C CA . PRO A 1 74 ? 12.822 17.840 -6.114 1.00 52.41 74 PRO A CA 1
ATOM 576 C C . PRO A 1 74 ? 11.717 17.620 -5.068 1.00 52.41 74 PRO A C 1
ATOM 578 O O . PRO A 1 74 ? 12.046 17.148 -3.974 1.00 52.41 74 PRO A O 1
ATOM 581 N N . PRO A 1 75 ? 10.438 17.936 -5.350 1.00 48.75 75 PRO A N 1
ATOM 582 C CA . PRO A 1 75 ? 9.360 17.504 -4.479 1.00 48.75 75 PRO A CA 1
ATOM 583 C C . PRO A 1 75 ? 9.415 15.979 -4.469 1.00 48.75 75 PRO A C 1
ATOM 585 O O . PRO A 1 75 ? 8.976 15.311 -5.403 1.00 48.75 75 PRO A O 1
ATOM 588 N N . VAL A 1 76 ? 10.055 15.431 -3.443 1.00 55.41 76 VAL A N 1
ATOM 589 C CA . VAL A 1 76 ? 9.790 14.082 -2.991 1.00 55.41 76 VAL A CA 1
ATOM 590 C C . VAL A 1 76 ? 8.294 14.118 -2.742 1.00 55.41 76 VAL A C 1
ATOM 592 O O . VAL A 1 76 ? 7.824 14.950 -1.966 1.00 55.41 76 VAL A O 1
ATOM 595 N N . GLU A 1 77 ? 7.530 13.320 -3.482 1.00 52.94 77 GLU A N 1
ATOM 596 C CA . GLU A 1 77 ? 6.160 13.018 -3.097 1.00 52.94 77 GLU A CA 1
ATOM 597 C C . GLU A 1 77 ? 6.271 12.275 -1.769 1.00 52.94 77 GLU A C 1
ATOM 599 O O . GLU A 1 77 ? 6.359 11.052 -1.715 1.00 52.94 77 GLU A O 1
ATOM 604 N N . THR A 1 78 ? 6.386 13.047 -0.693 1.00 48.78 78 THR A N 1
ATOM 605 C CA . THR A 1 78 ? 6.267 12.588 0.673 1.00 48.78 78 THR A CA 1
ATOM 606 C C . THR A 1 78 ? 4.880 11.985 0.717 1.00 48.78 78 THR A C 1
ATOM 608 O O . THR A 1 78 ? 3.874 12.698 0.621 1.00 48.78 78 THR A O 1
ATOM 611 N N . SER A 1 79 ? 4.800 10.655 0.759 1.00 49.88 79 SER A N 1
ATOM 612 C CA . SER A 1 79 ? 3.515 10.032 1.017 1.00 49.88 79 SER A CA 1
ATOM 613 C C . SER A 1 79 ? 2.999 10.620 2.339 1.00 49.88 79 SER A C 1
ATOM 615 O O . SER A 1 79 ? 3.808 10.966 3.204 1.00 49.88 79 SER A O 1
ATOM 617 N N . PRO A 1 80 ? 1.683 10.711 2.585 1.00 58.09 80 PRO A N 1
ATOM 618 C CA . PRO A 1 80 ? 1.169 11.126 3.897 1.00 58.09 80 PRO A CA 1
ATOM 619 C C . PRO A 1 80 ? 1.689 10.274 5.080 1.00 58.09 80 PRO A C 1
ATOM 621 O O . PRO A 1 80 ? 1.373 10.544 6.244 1.00 58.09 80 PRO A O 1
ATOM 624 N N . TYR A 1 81 ? 2.439 9.207 4.789 1.00 51.59 81 TYR A N 1
ATOM 625 C CA . TYR A 1 81 ? 3.048 8.280 5.725 1.00 51.59 81 TYR A CA 1
ATOM 626 C C . TYR A 1 81 ? 4.531 8.578 6.003 1.00 51.59 81 TYR A C 1
ATOM 628 O O . TYR A 1 81 ? 4.994 8.207 7.083 1.00 51.59 81 TYR A O 1
ATOM 636 N N . ASP A 1 82 ? 5.232 9.302 5.126 1.00 50.72 82 ASP A N 1
ATOM 637 C CA . ASP A 1 82 ? 6.623 9.714 5.322 1.00 50.72 82 ASP A CA 1
ATOM 638 C C . ASP A 1 82 ? 6.657 11.006 6.153 1.00 50.72 82 ASP A C 1
ATOM 640 O O . ASP A 1 82 ? 6.195 12.061 5.726 1.00 50.72 82 ASP A O 1
ATOM 644 N N . VAL A 1 83 ? 7.133 10.916 7.395 1.00 59.09 83 VAL A N 1
ATOM 645 C CA . VAL A 1 83 ? 7.297 12.074 8.285 1.00 59.09 83 VAL A CA 1
ATOM 646 C C . VAL A 1 83 ? 8.722 12.053 8.816 1.00 59.09 83 VAL A C 1
ATOM 648 O O . VAL A 1 83 ? 9.152 11.033 9.360 1.00 59.09 83 VAL A O 1
ATOM 651 N N . ASP A 1 84 ? 9.429 13.172 8.655 1.00 55.47 84 ASP A N 1
ATOM 652 C CA . ASP A 1 84 ? 10.774 13.384 9.186 1.00 55.47 84 ASP A CA 1
ATOM 653 C C . ASP A 1 84 ? 10.772 13.189 10.711 1.00 55.47 84 ASP A C 1
ATOM 655 O O . ASP A 1 84 ? 10.023 13.837 11.445 1.00 55.47 84 ASP A O 1
ATOM 659 N N . ASN A 1 85 ? 11.587 12.246 11.191 1.00 57.31 85 ASN A N 1
ATOM 660 C CA . ASN A 1 85 ? 11.608 11.787 12.587 1.00 57.31 85 ASN A CA 1
ATOM 661 C C . ASN A 1 85 ? 12.457 12.673 13.525 1.00 57.31 85 ASN A C 1
ATOM 663 O O . ASN A 1 85 ? 12.864 12.220 14.593 1.00 57.31 85 ASN A O 1
ATOM 667 N N . ASP A 1 86 ? 12.696 13.938 13.183 1.00 54.88 86 ASP A N 1
ATOM 668 C CA . ASP A 1 86 ? 13.594 14.826 13.938 1.00 54.88 86 ASP A CA 1
ATOM 669 C C . ASP A 1 86 ? 12.892 15.558 15.098 1.00 54.88 86 ASP A C 1
ATOM 671 O O . ASP A 1 86 ? 12.987 16.775 15.254 1.00 54.88 86 ASP A O 1
ATOM 675 N N . ILE A 1 87 ? 12.185 14.818 15.959 1.00 57.06 87 ILE A N 1
ATOM 676 C CA . ILE A 1 87 ? 11.763 15.347 17.265 1.00 57.06 87 ILE A CA 1
ATOM 677 C C . ILE A 1 87 ? 12.791 14.883 18.304 1.00 57.06 87 ILE A C 1
ATOM 679 O O . ILE A 1 87 ? 12.890 13.675 18.536 1.00 57.06 87 ILE A O 1
ATOM 683 N N . PRO A 1 88 ? 13.539 15.791 18.966 1.00 54.84 88 PRO A N 1
ATOM 684 C CA . PRO A 1 88 ? 14.479 15.418 20.017 1.00 54.84 88 PRO A CA 1
ATOM 685 C C . PRO A 1 88 ? 13.710 14.816 21.196 1.00 54.84 88 PRO A C 1
ATOM 687 O O . PRO A 1 88 ? 13.116 15.528 22.007 1.00 54.84 88 PRO A O 1
ATOM 690 N N . ALA A 1 89 ? 13.690 13.490 21.284 1.00 51.09 89 ALA A N 1
ATOM 691 C CA . ALA A 1 89 ? 12.991 12.751 22.325 1.00 51.09 89 ALA A CA 1
ATOM 692 C C . ALA A 1 89 ? 13.794 12.715 23.642 1.00 51.09 89 ALA A C 1
ATOM 694 O O . ALA A 1 89 ? 13.978 11.653 24.217 1.00 51.09 89 ALA A O 1
ATOM 695 N N . GLY A 1 90 ? 14.289 13.858 24.135 1.00 64.75 90 GLY A N 1
ATOM 696 C CA . GLY A 1 90 ? 15.024 13.940 25.412 1.00 64.75 90 GLY A CA 1
ATOM 697 C C . GLY A 1 90 ? 16.006 12.771 25.642 1.00 64.75 90 GLY A C 1
ATOM 698 O O . GLY A 1 90 ? 16.812 12.470 24.767 1.00 64.75 90 GLY A O 1
ATOM 699 N N . ASP A 1 91 ? 15.889 12.092 26.791 1.00 61.03 91 ASP A N 1
ATOM 700 C CA . ASP A 1 91 ? 16.694 10.914 27.184 1.00 61.03 91 ASP A CA 1
ATOM 701 C C . ASP A 1 91 ? 16.097 9.547 26.770 1.00 61.03 91 ASP A C 1
ATOM 703 O O . ASP A 1 91 ? 16.645 8.500 27.119 1.00 61.03 91 ASP A O 1
ATOM 707 N N . SER A 1 92 ? 14.970 9.507 26.047 1.00 62.94 92 SER A N 1
ATOM 708 C CA . SER A 1 92 ? 14.332 8.247 25.637 1.00 62.94 92 SER A CA 1
ATOM 709 C C . SER A 1 92 ? 14.195 8.179 24.117 1.00 62.94 92 SER A C 1
ATOM 711 O O . SER A 1 92 ? 13.397 8.917 23.548 1.00 62.94 92 SER A O 1
ATOM 713 N N . PRO A 1 93 ? 14.874 7.247 23.427 1.00 73.81 93 PRO A N 1
ATOM 714 C CA . PRO A 1 93 ? 14.829 7.147 21.966 1.00 73.81 93 PRO A CA 1
ATOM 715 C C . PRO A 1 93 ? 13.474 6.659 21.413 1.00 73.81 93 PRO A C 1
ATOM 717 O O . PRO A 1 93 ? 13.352 6.401 20.217 1.00 73.81 93 PRO A O 1
ATOM 720 N N . VAL A 1 94 ? 12.453 6.477 22.259 1.00 73.62 94 VAL A N 1
ATOM 721 C CA . VAL A 1 94 ? 11.160 5.902 21.873 1.00 73.62 94 VAL A CA 1
ATOM 722 C C . VAL A 1 94 ? 10.169 7.006 21.510 1.00 73.62 94 VAL A C 1
ATOM 724 O O . VAL A 1 94 ? 9.615 7.676 22.381 1.00 73.62 94 VAL A O 1
ATOM 727 N N . LEU A 1 95 ? 9.886 7.152 20.215 1.00 76.75 95 LEU A N 1
ATOM 728 C CA . LEU A 1 95 ? 8.821 8.019 19.714 1.00 76.75 95 LEU A CA 1
ATOM 729 C C . LEU A 1 95 ? 7.510 7.224 19.592 1.00 76.75 95 LEU A C 1
ATOM 731 O O . LEU A 1 95 ? 7.449 6.209 18.899 1.00 76.75 95 LEU A O 1
ATOM 735 N N . ILE A 1 96 ? 6.438 7.699 20.235 1.00 80.44 96 ILE A N 1
ATOM 736 C CA . ILE A 1 96 ? 5.094 7.105 20.135 1.00 80.44 96 ILE A CA 1
ATOM 737 C C . ILE A 1 96 ? 4.226 7.992 19.239 1.00 80.44 96 ILE A C 1
ATOM 739 O O . ILE A 1 96 ? 3.803 9.079 19.638 1.00 80.44 96 ILE A O 1
ATOM 743 N N . ARG A 1 97 ? 3.922 7.520 18.026 1.00 78.56 97 ARG A N 1
ATOM 744 C CA . ARG A 1 97 ? 3.022 8.217 17.096 1.00 78.56 97 ARG A CA 1
ATOM 745 C C . ARG A 1 97 ? 1.563 7.890 17.421 1.00 78.56 97 ARG A C 1
ATOM 747 O O . ARG A 1 97 ? 1.194 6.725 17.538 1.00 78.56 97 ARG A O 1
ATOM 754 N N . ARG A 1 98 ? 0.710 8.916 17.508 1.00 80.44 98 ARG A N 1
ATOM 755 C CA . ARG A 1 98 ? -0.746 8.774 17.679 1.00 80.44 98 ARG A CA 1
ATOM 756 C C . ARG A 1 98 ? -1.456 9.182 16.392 1.00 80.44 98 ARG A C 1
ATOM 758 O O . ARG A 1 98 ? -1.240 10.288 15.904 1.00 80.44 98 ARG A O 1
ATOM 765 N N . LYS A 1 99 ? -2.312 8.311 15.853 1.00 82.06 99 LYS A N 1
ATOM 766 C CA . LYS A 1 99 ? -3.168 8.611 14.696 1.00 82.06 99 LYS A CA 1
ATOM 767 C C . LYS A 1 99 ? -4.613 8.273 15.048 1.00 82.06 99 LYS A C 1
ATOM 769 O O . LYS A 1 99 ? -4.887 7.166 15.498 1.00 82.06 99 LYS A O 1
ATOM 774 N N . VAL A 1 100 ? -5.507 9.243 14.880 1.00 80.06 100 VAL A N 1
ATOM 775 C CA . VAL A 1 100 ? -6.951 9.072 15.075 1.00 80.06 100 VAL A CA 1
ATOM 776 C C . VAL A 1 100 ? -7.578 8.939 13.695 1.00 80.06 100 VAL A C 1
ATOM 778 O O . VAL A 1 100 ? -7.354 9.791 12.837 1.00 80.06 100 VAL A O 1
ATOM 781 N N . PHE A 1 101 ? -8.325 7.862 13.476 1.00 74.25 101 PHE A N 1
ATOM 782 C CA . PHE A 1 101 ? -9.055 7.619 12.237 1.00 74.25 101 PHE A CA 1
ATOM 783 C C . PHE A 1 101 ? -10.561 7.723 12.501 1.00 74.25 101 PHE A C 1
ATOM 785 O O . PHE A 1 101 ? -11.004 7.339 13.586 1.00 74.25 101 PHE A O 1
ATOM 792 N N . PRO A 1 102 ? -11.355 8.236 11.546 1.00 80.56 102 PRO A N 1
ATOM 793 C CA . PRO A 1 102 ? -12.806 8.180 11.653 1.00 80.56 102 PRO A CA 1
ATOM 794 C C . PRO A 1 102 ? -13.271 6.719 11.664 1.00 80.56 102 PRO A C 1
ATOM 796 O O . PRO A 1 102 ? -12.816 5.911 10.854 1.00 80.56 102 PRO A O 1
ATOM 799 N N . ALA A 1 103 ? -14.173 6.386 12.587 1.00 77.12 103 ALA A N 1
ATOM 800 C CA . ALA A 1 103 ? -14.724 5.044 12.722 1.00 77.12 103 ALA A CA 1
ATOM 801 C C . ALA A 1 103 ? -15.710 4.764 11.578 1.00 77.12 103 ALA A C 1
ATOM 803 O O . ALA A 1 103 ? -16.854 5.215 11.610 1.00 77.12 103 ALA A O 1
ATOM 804 N N . ALA A 1 104 ? -15.252 4.048 10.552 1.00 79.62 104 ALA A N 1
ATOM 805 C CA . ALA A 1 104 ? -16.113 3.514 9.506 1.00 79.62 104 ALA A CA 1
ATOM 806 C C . ALA A 1 104 ? -16.556 2.093 9.881 1.00 79.62 104 ALA A C 1
ATOM 808 O O . ALA A 1 104 ? -15.717 1.245 10.198 1.00 79.62 104 ALA A O 1
ATOM 809 N N . SER A 1 105 ? -17.867 1.841 9.837 1.00 89.50 105 SER A N 1
ATOM 810 C CA . SER A 1 105 ? -18.426 0.495 9.979 1.00 89.50 105 SER A CA 1
ATOM 811 C C . SER A 1 105 ? -18.205 -0.285 8.683 1.00 89.50 105 SER A C 1
ATOM 813 O O . SER A 1 105 ? -18.772 0.069 7.647 1.00 89.50 105 SER A O 1
ATOM 815 N N . LEU A 1 106 ? -17.377 -1.325 8.734 1.00 91.56 106 LEU A N 1
ATOM 816 C CA . LEU A 1 106 ? -16.955 -2.121 7.580 1.00 91.56 106 LEU A CA 1
ATOM 817 C C . LEU A 1 106 ? -17.213 -3.603 7.837 1.00 91.56 106 LEU A C 1
ATOM 819 O O . LEU A 1 106 ? -17.226 -4.051 8.983 1.00 91.56 106 LEU A O 1
ATOM 823 N N . THR A 1 107 ? -17.427 -4.365 6.766 1.00 92.12 107 THR A N 1
ATOM 824 C CA . THR A 1 107 ? -17.400 -5.828 6.867 1.00 92.12 107 THR A CA 1
ATOM 825 C C . THR A 1 107 ? -15.953 -6.317 6.971 1.00 92.12 107 THR A C 1
ATOM 827 O O . THR A 1 107 ? -15.018 -5.597 6.610 1.00 92.12 107 THR A O 1
ATOM 830 N N . LEU A 1 108 ? -15.758 -7.546 7.454 1.00 90.31 108 LEU A N 1
ATOM 831 C CA . LEU A 1 108 ? -14.430 -8.158 7.567 1.00 90.31 108 LEU A CA 1
ATOM 832 C C . LEU A 1 108 ? -13.710 -8.193 6.208 1.00 90.31 108 LEU A C 1
ATOM 834 O O . LEU A 1 108 ? -12.549 -7.792 6.118 1.00 90.31 108 LEU A O 1
ATOM 838 N N . ASP A 1 109 ? -14.409 -8.601 5.147 1.00 90.56 109 ASP A N 1
ATOM 839 C CA . ASP A 1 109 ? -13.847 -8.666 3.795 1.00 90.56 109 ASP A CA 1
ATOM 840 C C . ASP A 1 109 ? -13.449 -7.270 3.279 1.00 90.56 109 ASP A C 1
ATOM 842 O O . ASP A 1 109 ? -12.340 -7.096 2.769 1.00 90.56 109 ASP A O 1
ATOM 846 N N . ASP A 1 110 ? -14.290 -6.250 3.497 1.00 91.62 110 ASP A N 1
ATOM 847 C CA . ASP A 1 110 ? -13.961 -4.864 3.132 1.00 91.62 110 ASP A CA 1
ATOM 848 C C . ASP A 1 110 ? -12.733 -4.350 3.900 1.00 91.62 110 ASP A C 1
ATOM 850 O O . ASP A 1 110 ? -11.924 -3.587 3.366 1.00 91.62 110 ASP A O 1
ATOM 854 N N . ALA A 1 111 ? -12.583 -4.737 5.169 1.00 92.00 111 ALA A N 1
ATOM 855 C CA . ALA A 1 111 ? -11.435 -4.357 5.982 1.00 92.00 111 ALA A CA 1
ATOM 856 C C . ALA A 1 111 ? -10.134 -4.993 5.462 1.00 92.00 111 ALA A C 1
ATOM 858 O O . ALA A 1 111 ? -9.102 -4.319 5.440 1.00 92.00 111 ALA A O 1
ATOM 859 N N . VAL A 1 112 ? -10.174 -6.250 4.996 1.00 91.81 112 VAL A N 1
ATOM 860 C CA . VAL A 1 112 ? -9.031 -6.912 4.336 1.00 91.81 112 VAL A CA 1
ATOM 861 C C . VAL A 1 112 ? -8.661 -6.179 3.048 1.00 91.81 112 VAL A C 1
ATOM 863 O O . VAL A 1 112 ? -7.491 -5.852 2.849 1.00 91.81 112 VAL A O 1
ATOM 866 N N . ASP A 1 113 ? -9.645 -5.853 2.211 1.00 91.31 113 ASP A N 1
ATOM 867 C CA . ASP A 1 113 ? -9.408 -5.165 0.938 1.00 91.31 113 ASP A CA 1
ATOM 868 C C . ASP A 1 113 ? -8.781 -3.779 1.162 1.00 91.31 113 ASP A C 1
ATOM 870 O O . ASP A 1 113 ? -7.809 -3.410 0.499 1.00 91.31 113 ASP A O 1
ATOM 874 N N . ASN A 1 114 ? -9.271 -3.028 2.155 1.00 90.19 114 ASN A N 1
ATOM 875 C CA . ASN A 1 114 ? -8.688 -1.741 2.534 1.00 90.19 114 ASN A CA 1
ATOM 876 C C . ASN A 1 114 ? -7.285 -1.883 3.142 1.00 90.19 114 ASN A C 1
ATOM 878 O O . ASN A 1 114 ? -6.423 -1.042 2.883 1.00 90.19 114 ASN A O 1
ATOM 882 N N . MET A 1 115 ? -7.025 -2.934 3.924 1.00 91.06 115 MET A N 1
ATOM 883 C CA . MET A 1 115 ? -5.692 -3.213 4.463 1.00 91.06 115 MET A CA 1
ATOM 884 C C . MET A 1 115 ? -4.671 -3.435 3.337 1.00 91.06 115 MET A C 1
ATOM 886 O O . MET A 1 115 ? -3.588 -2.845 3.367 1.00 91.06 115 MET A O 1
ATOM 890 N N . GLU A 1 116 ? -5.028 -4.237 2.329 1.00 89.44 116 GLU A N 1
ATOM 891 C CA . GLU A 1 116 ? -4.181 -4.497 1.159 1.00 89.44 116 GLU A CA 1
ATOM 892 C C . GLU A 1 116 ? -4.026 -3.249 0.277 1.00 89.44 116 GLU A C 1
ATOM 894 O O . GLU A 1 116 ? -2.929 -2.982 -0.211 1.00 89.44 116 GLU A O 1
ATOM 899 N N . LEU A 1 117 ? -5.085 -2.444 0.123 1.00 90.75 117 LEU A N 1
ATOM 900 C CA . LEU A 1 117 ? -5.048 -1.197 -0.649 1.00 90.75 117 LEU A CA 1
ATOM 901 C C . LEU A 1 117 ? -4.115 -0.151 -0.026 1.00 90.75 117 LEU A C 1
ATOM 903 O O . LEU A 1 117 ? -3.375 0.523 -0.740 1.00 90.75 117 LEU A O 1
ATOM 907 N N . VAL A 1 118 ? -4.149 -0.008 1.302 1.00 87.62 118 VAL A N 1
ATOM 908 C CA . VAL A 1 118 ? -3.255 0.903 2.032 1.00 87.62 118 VAL A CA 1
ATOM 909 C C . VAL A 1 118 ? -1.836 0.322 2.138 1.00 87.62 118 VAL A C 1
ATOM 911 O O . VAL A 1 118 ? -0.873 1.068 2.308 1.00 87.62 118 VAL A O 1
ATOM 914 N N . GLY A 1 119 ? -1.684 -1.001 2.022 1.00 88.25 119 GLY A N 1
ATOM 915 C CA . GLY A 1 119 ? -0.393 -1.681 2.137 1.00 88.25 119 GLY A CA 1
ATOM 916 C C . GLY A 1 119 ? 0.145 -1.705 3.571 1.00 88.25 119 GLY A C 1
ATOM 917 O O . GLY A 1 119 ? 1.358 -1.667 3.786 1.00 88.25 119 GLY A O 1
ATOM 918 N N . HIS A 1 120 ? -0.739 -1.726 4.570 1.00 87.88 120 HIS A N 1
ATOM 919 C CA . HIS A 1 120 ? -0.360 -1.832 5.980 1.00 87.88 120 HIS A CA 1
ATOM 920 C C . HIS A 1 120 ? -0.525 -3.260 6.501 1.00 87.88 120 HIS A C 1
ATOM 922 O O . HIS A 1 120 ? -1.319 -4.044 5.998 1.00 87.88 120 HIS A O 1
ATOM 928 N N . ASN A 1 121 ? 0.223 -3.602 7.552 1.00 89.25 121 ASN A N 1
ATOM 929 C CA . ASN A 1 121 ? 0.153 -4.935 8.159 1.00 89.25 121 ASN A CA 1
ATOM 930 C C . ASN A 1 121 ? -1.111 -5.154 9.001 1.00 89.25 121 ASN A C 1
ATOM 932 O O . ASN A 1 121 ? -1.399 -6.296 9.359 1.00 89.25 121 ASN A O 1
ATOM 936 N N . PHE A 1 122 ? -1.808 -4.075 9.361 1.00 91.06 122 PHE A N 1
ATOM 937 C CA . PHE A 1 122 ? -3.040 -4.105 10.133 1.00 91.06 122 PHE A CA 1
ATOM 938 C C . PHE A 1 122 ? -3.991 -2.991 9.691 1.00 91.06 122 PHE A C 1
ATOM 940 O O . PHE A 1 122 ? -3.555 -1.961 9.169 1.00 91.06 122 PHE A O 1
ATOM 947 N N . TYR A 1 123 ? -5.279 -3.179 9.954 1.00 91.19 123 TYR A N 1
ATOM 948 C CA . TYR A 1 123 ? -6.324 -2.200 9.692 1.00 91.19 123 TYR A CA 1
ATOM 949 C C . TYR A 1 123 ? -7.360 -2.220 10.821 1.00 91.19 123 TYR A C 1
ATOM 951 O O . TYR A 1 123 ? -7.887 -3.277 11.163 1.00 91.19 123 TYR A O 1
ATOM 959 N N . LEU A 1 124 ? -7.609 -1.053 11.426 1.00 90.81 124 LEU A N 1
ATOM 960 C CA . LEU A 1 124 ? -8.571 -0.854 12.516 1.00 90.81 124 LEU A CA 1
ATOM 961 C C . LEU A 1 124 ? -9.910 -0.395 11.934 1.00 90.81 124 LEU A C 1
ATOM 963 O O . LEU A 1 124 ? -9.946 0.570 11.171 1.00 90.81 124 LEU A O 1
ATOM 967 N N . PHE A 1 125 ? -10.997 -1.052 12.326 1.00 91.56 125 PHE A N 1
ATOM 968 C CA . PHE A 1 125 ? -12.349 -0.767 11.856 1.00 91.56 125 PHE A CA 1
ATOM 969 C C . PHE A 1 125 ? -13.387 -1.054 12.949 1.00 91.56 125 PHE A C 1
ATOM 971 O O . PHE A 1 125 ? -13.060 -1.582 14.012 1.00 91.56 125 PHE A O 1
ATOM 978 N N . VAL A 1 126 ? -14.639 -0.675 12.703 1.00 92.12 126 VAL A N 1
ATOM 979 C CA . VAL A 1 126 ? -15.780 -1.154 13.494 1.00 92.12 126 VAL A CA 1
ATOM 980 C C . VAL A 1 126 ? -16.470 -2.226 12.668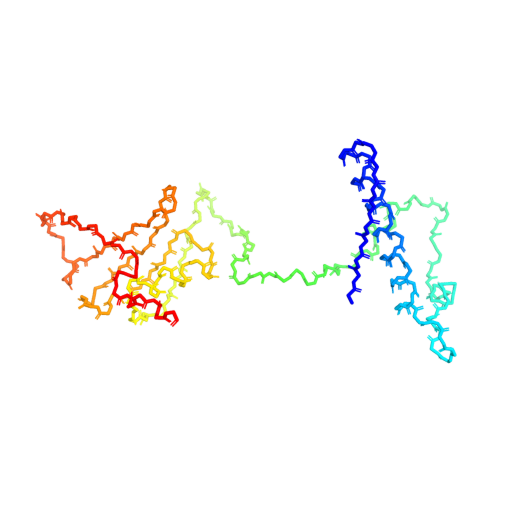 1.00 92.12 126 VAL A C 1
ATOM 982 O O . VAL A 1 126 ? -16.870 -1.951 11.536 1.00 92.12 126 VAL A O 1
ATOM 985 N N . ASP A 1 127 ? -16.584 -3.438 13.202 1.00 91.31 127 ASP A N 1
ATOM 986 C CA . ASP A 1 127 ? -17.240 -4.531 12.491 1.00 91.31 127 ASP A CA 1
ATOM 987 C C . ASP A 1 127 ? -18.733 -4.226 12.336 1.00 91.31 127 ASP A C 1
ATOM 989 O O . ASP A 1 127 ? -19.425 -3.883 13.294 1.00 91.31 127 ASP A O 1
ATOM 993 N N . LYS A 1 128 ? -19.236 -4.306 11.107 1.00 90.62 128 LYS A N 1
ATOM 994 C CA . LYS A 1 128 ? -20.637 -4.041 10.784 1.00 90.62 128 LYS A CA 1
ATOM 995 C C . LYS A 1 128 ? -21.597 -5.069 11.394 1.00 90.62 128 LYS A C 1
ATOM 997 O O . LYS A 1 128 ? -22.754 -4.719 11.623 1.00 90.62 128 LYS A O 1
ATOM 1002 N N . GLU A 1 129 ? -21.158 -6.305 11.630 1.00 86.75 129 GLU A N 1
ATOM 1003 C CA . GLU A 1 129 ? -22.017 -7.365 12.172 1.00 86.75 129 GLU A CA 1
ATOM 1004 C C . GLU A 1 129 ? -22.159 -7.268 13.692 1.00 86.75 129 GLU A C 1
ATOM 1006 O O . GLU A 1 129 ? -23.270 -7.314 14.219 1.00 86.75 129 GLU A O 1
ATOM 1011 N N . THR A 1 130 ? -21.043 -7.099 14.397 1.00 86.00 130 THR A N 1
ATOM 1012 C CA . THR A 1 130 ? -21.005 -7.080 15.868 1.00 86.00 130 THR A CA 1
ATOM 1013 C C . THR A 1 130 ? -21.024 -5.667 16.451 1.00 86.00 130 THR A C 1
ATOM 1015 O O . THR A 1 130 ? -21.266 -5.501 17.645 1.00 86.00 130 THR A O 1
ATOM 1018 N N . ASN A 1 131 ? -20.796 -4.640 15.626 1.00 88.50 131 ASN A N 1
ATOM 1019 C CA . ASN A 1 131 ? -20.655 -3.237 16.024 1.00 88.50 131 ASN A CA 1
ATOM 1020 C C . ASN A 1 131 ? -19.544 -3.003 17.066 1.00 88.50 131 ASN A C 1
ATOM 1022 O O . ASN A 1 131 ? -19.614 -2.080 17.879 1.00 88.50 131 ASN A O 1
ATOM 1026 N N . THR A 1 132 ? -18.515 -3.851 17.045 1.00 89.00 132 THR A N 1
ATOM 1027 C CA . THR A 1 132 ? -17.373 -3.804 17.962 1.00 89.00 132 THR A CA 1
ATOM 1028 C C . THR A 1 132 ? -16.121 -3.279 17.258 1.00 89.00 132 THR A C 1
ATOM 1030 O O . THR A 1 132 ? -15.947 -3.521 16.060 1.00 89.00 132 THR A O 1
ATOM 1033 N N . PRO A 1 133 ? -15.213 -2.583 17.965 1.00 91.44 133 PRO A N 1
ATOM 1034 C CA . PRO A 1 133 ? -13.905 -2.242 17.421 1.00 91.44 133 PRO A CA 1
ATOM 1035 C C . PRO A 1 133 ? -13.083 -3.508 17.162 1.00 91.44 133 PRO A C 1
ATOM 1037 O O . PRO A 1 133 ? -12.840 -4.305 18.072 1.00 91.44 133 PRO A O 1
ATOM 1040 N N . SER A 1 134 ? -12.617 -3.652 15.927 1.00 91.75 134 SER A N 1
ATOM 1041 C CA . SER A 1 134 ? -11.880 -4.822 15.464 1.00 91.75 134 SER A CA 1
ATOM 1042 C C . SER A 1 134 ? -10.663 -4.413 14.641 1.00 91.75 134 SER A C 1
ATOM 1044 O O . SER A 1 134 ? -10.631 -3.372 13.984 1.00 91.75 134 SER A O 1
ATOM 1046 N N . VAL A 1 135 ? -9.625 -5.242 14.687 1.00 93.00 135 VAL A N 1
ATOM 1047 C CA . VAL A 1 135 ? -8.393 -5.073 13.918 1.00 93.00 135 VAL A CA 1
ATOM 1048 C C . VAL A 1 135 ? -8.152 -6.324 13.095 1.00 93.00 135 VAL A C 1
ATOM 1050 O O . VAL A 1 135 ? -8.006 -7.413 13.647 1.00 93.00 135 VAL A O 1
ATOM 1053 N N . VAL A 1 136 ? -8.046 -6.163 11.779 1.00 93.00 136 VAL A N 1
ATOM 1054 C CA . VAL A 1 136 ? -7.531 -7.210 10.891 1.00 93.00 136 VAL A CA 1
ATOM 1055 C C . VAL A 1 136 ? -6.027 -7.033 10.719 1.00 93.00 136 VAL A C 1
ATOM 1057 O O . VAL A 1 136 ? -5.535 -5.906 10.690 1.00 93.00 136 VAL A O 1
ATOM 1060 N N . TYR A 1 137 ? -5.279 -8.130 10.638 1.00 93.94 137 TYR A N 1
ATOM 1061 C CA . TYR A 1 137 ? -3.835 -8.115 10.423 1.00 93.94 137 TYR A CA 1
ATOM 1062 C C . TYR A 1 137 ? -3.365 -9.281 9.557 1.00 93.94 137 TYR A C 1
ATOM 1064 O O . TYR A 1 137 ? -3.990 -10.344 9.476 1.00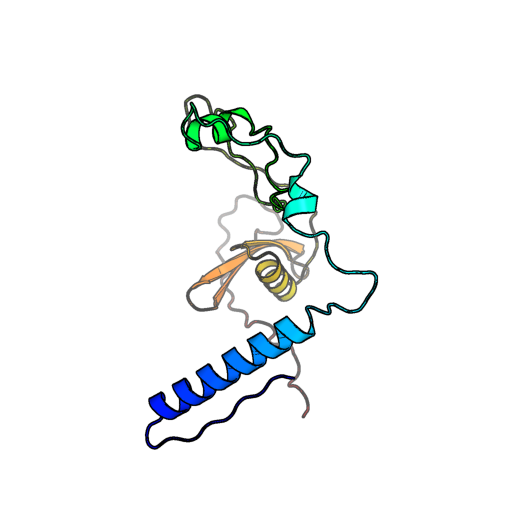 93.94 137 TYR A O 1
ATOM 1072 N N . ARG A 1 138 ? -2.210 -9.088 8.921 1.00 91.50 138 ARG A N 1
ATOM 1073 C CA . ARG A 1 138 ? -1.592 -10.084 8.047 1.00 91.50 138 ARG A CA 1
ATOM 1074 C C . ARG A 1 138 ? -0.801 -11.123 8.850 1.00 91.50 138 ARG A C 1
ATOM 1076 O O . ARG A 1 138 ? 0.053 -10.780 9.668 1.00 91.50 138 ARG A O 1
ATOM 1083 N N . ARG A 1 139 ? -1.042 -12.409 8.579 1.00 90.50 139 ARG A N 1
ATOM 1084 C CA . ARG A 1 139 ? -0.271 -13.558 9.087 1.00 90.50 139 ARG A CA 1
ATOM 1085 C C . ARG A 1 139 ? 0.610 -14.149 7.973 1.00 90.50 139 ARG A C 1
ATOM 1087 O O . ARG A 1 139 ? 0.643 -13.678 6.835 1.00 90.50 139 ARG A O 1
ATOM 1094 N N . ARG A 1 140 ? 1.404 -15.172 8.304 1.00 88.19 140 ARG A N 1
ATOM 1095 C CA . ARG A 1 140 ? 2.301 -15.831 7.338 1.00 88.19 140 ARG A CA 1
ATOM 1096 C C . ARG A 1 140 ? 1.506 -16.643 6.312 1.00 88.19 140 ARG A C 1
ATOM 1098 O O . ARG A 1 140 ? 0.487 -17.238 6.642 1.00 88.19 140 ARG A O 1
ATOM 1105 N N . GLY A 1 141 ? 2.007 -16.708 5.078 1.00 79.38 141 GLY A N 1
ATOM 1106 C CA . GLY A 1 141 ? 1.481 -17.623 4.060 1.00 79.38 141 GLY A CA 1
ATOM 1107 C C . GLY A 1 141 ? 0.063 -17.309 3.576 1.00 79.38 141 GLY A C 1
ATOM 1108 O O . GLY A 1 141 ? -0.718 -18.236 3.424 1.00 79.38 141 GLY A O 1
ATOM 1109 N N . TRP A 1 142 ? -0.255 -16.031 3.327 1.00 79.25 142 TRP A N 1
ATOM 1110 C CA . TRP A 1 142 ? -1.570 -15.583 2.822 1.00 79.25 142 TRP A CA 1
ATOM 1111 C C . TRP A 1 142 ? -2.741 -15.816 3.781 1.00 79.25 142 TRP A C 1
ATOM 1113 O O . TRP A 1 142 ? -3.887 -15.932 3.360 1.00 79.25 142 TRP A O 1
ATOM 1123 N N . THR A 1 143 ? -2.457 -15.876 5.080 1.00 85.81 143 THR A N 1
ATOM 1124 C CA . THR A 1 143 ? -3.494 -15.955 6.108 1.00 85.81 143 THR A CA 1
ATOM 1125 C C . THR A 1 143 ? -3.724 -14.586 6.735 1.00 85.81 143 THR A C 1
ATOM 1127 O O . THR A 1 143 ? -2.800 -13.777 6.855 1.00 85.81 143 THR A O 1
ATOM 1130 N N . TYR A 1 144 ? -4.961 -14.339 7.148 1.00 90.44 144 TYR A N 1
ATOM 1131 C CA . TYR A 1 144 ? -5.380 -13.123 7.834 1.00 90.44 144 TYR A CA 1
ATOM 1132 C C . TYR A 1 144 ? -5.905 -13.493 9.218 1.00 90.44 144 TYR A C 1
ATOM 1134 O O . TYR A 1 144 ? -6.458 -14.576 9.410 1.00 90.44 144 TYR A O 1
ATOM 1142 N N . GLY A 1 145 ? -5.665 -12.628 10.199 1.00 90.94 145 GLY A N 1
ATOM 1143 C CA . GLY A 1 145 ? -6.213 -12.758 11.545 1.00 90.94 145 GLY A CA 1
ATOM 1144 C C . GLY A 1 145 ? -7.045 -11.534 11.892 1.00 90.94 145 GLY A C 1
ATOM 1145 O O . GLY A 1 145 ? -6.755 -10.439 11.418 1.00 90.94 145 GLY A O 1
ATOM 1146 N N . VAL A 1 146 ? -8.053 -11.719 12.737 1.00 91.31 146 VAL A N 1
ATOM 1147 C CA . VAL A 1 146 ? -8.872 -10.633 13.281 1.00 91.31 146 VAL A CA 1
ATOM 1148 C C . VAL A 1 146 ? -8.797 -10.700 14.801 1.00 91.31 146 VAL A C 1
ATOM 1150 O O . VAL A 1 146 ? -8.803 -11.788 15.372 1.00 91.31 146 VAL A O 1
ATOM 1153 N N . ILE A 1 147 ? -8.657 -9.543 15.442 1.00 91.81 147 ILE A N 1
ATOM 1154 C CA . ILE A 1 147 ? -8.774 -9.371 16.891 1.00 91.81 147 ILE A CA 1
ATOM 1155 C C . ILE A 1 147 ? -9.922 -8.401 17.120 1.00 91.81 147 ILE A C 1
ATOM 1157 O O . ILE A 1 147 ? -9.927 -7.308 16.554 1.00 91.81 147 ILE A O 1
ATOM 1161 N N . THR A 1 148 ? -10.871 -8.798 17.953 1.00 89.00 148 THR A N 1
ATOM 1162 C CA . THR A 1 148 ? -12.062 -8.015 18.277 1.00 89.00 148 THR A CA 1
ATOM 1163 C C . THR A 1 148 ? -12.071 -7.737 19.773 1.00 89.00 148 THR A C 1
ATOM 1165 O O . THR A 1 148 ? -11.678 -8.598 20.557 1.00 89.00 148 THR A O 1
ATOM 1168 N N . LEU A 1 149 ? -12.468 -6.525 20.157 1.00 86.38 149 LEU A N 1
ATOM 1169 C CA . LEU A 1 149 ? -12.766 -6.202 21.550 1.00 86.38 149 LEU A CA 1
ATOM 1170 C C . LEU A 1 149 ? -14.222 -6.534 21.864 1.00 86.38 149 LEU A C 1
ATOM 1172 O O . LEU A 1 149 ? -15.088 -6.415 20.995 1.00 86.38 149 LEU A O 1
ATOM 1176 N N . ASP A 1 150 ? -14.495 -6.877 23.118 1.00 82.94 150 ASP A N 1
ATOM 1177 C CA . ASP A 1 150 ? -15.869 -7.052 23.572 1.00 82.94 150 ASP A CA 1
ATOM 1178 C C . ASP A 1 150 ? -16.670 -5.758 23.459 1.00 82.94 150 ASP A C 1
ATOM 1180 O O . ASP A 1 150 ? -16.151 -4.652 23.610 1.00 82.94 150 ASP A O 1
ATOM 1184 N N . SER A 1 151 ? -17.974 -5.906 23.223 1.00 73.50 151 SER A N 1
ATOM 1185 C CA . SER A 1 151 ? -18.905 -4.782 23.046 1.00 73.50 151 SER A CA 1
ATOM 1186 C C . SER A 1 151 ? -18.951 -3.811 24.230 1.00 73.50 151 SER A C 1
ATOM 1188 O O . SER A 1 151 ? -19.252 -2.631 24.047 1.00 73.50 151 SER A O 1
ATOM 1190 N N . THR A 1 152 ? -18.631 -4.289 25.432 1.00 73.94 152 THR A N 1
ATOM 1191 C CA . THR A 1 152 ? -18.585 -3.493 26.661 1.00 73.94 152 THR A CA 1
ATOM 1192 C C . THR A 1 152 ? -17.198 -2.910 26.940 1.00 73.94 152 THR A C 1
ATOM 1194 O O . THR A 1 152 ? -17.094 -1.998 27.756 1.00 73.94 152 THR A O 1
ATOM 1197 N N . CYS A 1 153 ? -16.142 -3.378 26.254 1.00 68.19 153 CYS A N 1
ATOM 1198 C CA . CYS A 1 153 ? -14.739 -3.014 26.499 1.00 68.19 153 CYS A CA 1
ATOM 1199 C C . CYS A 1 153 ? -14.357 -3.018 27.998 1.00 68.19 153 CYS A C 1
ATOM 1201 O O . CYS A 1 153 ? -13.494 -2.241 28.418 1.00 68.19 153 CYS A O 1
ATOM 1203 N N . GLU A 1 154 ? -15.012 -3.851 28.814 1.00 73.38 154 GLU A N 1
ATOM 1204 C CA . GLU A 1 154 ? -14.743 -3.952 30.247 1.00 73.38 154 GLU A CA 1
ATOM 1205 C C . GLU A 1 154 ? -13.618 -4.961 30.518 1.00 73.38 154 GLU A C 1
ATOM 1207 O O . GLU A 1 154 ? -13.483 -5.949 29.795 1.00 73.38 154 GLU A O 1
ATOM 1212 N N . PRO A 1 155 ? -12.783 -4.738 31.548 1.00 68.38 155 PRO A N 1
ATOM 1213 C CA . PRO A 1 155 ? -11.779 -5.712 31.950 1.00 68.38 155 PRO A CA 1
ATOM 1214 C C . PRO A 1 155 ? -12.473 -6.935 32.567 1.00 68.38 155 PRO A C 1
ATOM 1216 O O . PRO A 1 155 ? -12.824 -6.926 33.747 1.00 68.38 155 PRO A O 1
ATOM 1219 N N . GLY A 1 156 ? -12.676 -7.978 31.766 1.00 64.00 156 GLY A N 1
ATOM 1220 C CA . GLY A 1 156 ? -13.242 -9.259 32.187 1.00 64.00 156 GLY A CA 1
ATOM 1221 C C . GLY A 1 156 ? -12.356 -10.436 31.778 1.00 64.00 156 GLY A C 1
ATOM 1222 O O . GLY A 1 156 ? -11.687 -10.387 30.750 1.00 64.00 156 GLY A O 1
ATOM 1223 N N . ASP A 1 157 ? -12.367 -11.502 32.581 1.00 62.91 157 ASP A N 1
ATOM 1224 C CA . ASP A 1 157 ? -11.766 -12.810 32.260 1.00 62.91 157 ASP A CA 1
ATOM 1225 C C . ASP A 1 157 ? -12.741 -13.652 31.406 1.00 62.91 157 ASP A C 1
ATOM 1227 O O . ASP A 1 157 ? -13.028 -14.815 31.708 1.00 62.91 157 ASP A O 1
ATOM 1231 N N . GLU A 1 158 ? -13.328 -13.059 30.363 1.00 66.94 158 GLU A N 1
ATOM 1232 C CA . GLU A 1 158 ? -14.156 -13.831 29.435 1.00 66.94 158 GLU A CA 1
ATOM 1233 C C . GLU A 1 158 ? -13.273 -14.756 28.571 1.00 66.94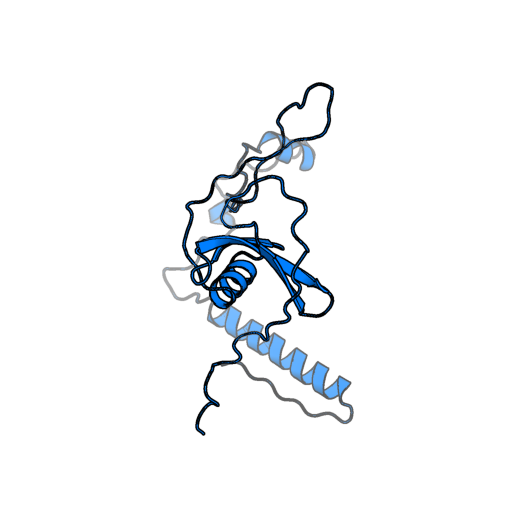 158 GLU A C 1
ATOM 1235 O O . GLU A 1 158 ? -12.144 -14.403 28.210 1.00 66.94 158 GLU A O 1
ATOM 1240 N N . PRO A 1 159 ? -13.730 -15.985 28.269 1.00 68.38 159 PRO A N 1
ATOM 1241 C CA . PRO A 1 159 ? -12.946 -16.930 27.486 1.00 68.38 159 PRO A CA 1
ATOM 1242 C C . PRO A 1 159 ? -12.759 -16.434 26.045 1.00 68.38 159 PRO A C 1
ATOM 1244 O O . PRO A 1 159 ? -13.713 -16.046 25.380 1.00 68.38 159 PRO A O 1
ATOM 1247 N N . VAL A 1 160 ? -11.527 -16.514 25.532 1.00 71.50 160 VAL A N 1
ATOM 1248 C CA . VAL A 1 160 ? -11.205 -16.142 24.145 1.00 71.50 160 VAL A CA 1
ATOM 1249 C C . VAL A 1 160 ? -11.903 -17.098 23.170 1.00 71.50 160 VAL A C 1
ATOM 1251 O O . VAL A 1 160 ? -11.558 -18.279 23.097 1.00 71.50 160 VAL A O 1
ATOM 1254 N N . GLU A 1 161 ? -12.871 -16.595 22.400 1.00 72.69 161 GLU A N 1
ATOM 1255 C CA . GLU A 1 161 ? -13.519 -17.359 21.328 1.00 72.69 161 GLU A CA 1
ATOM 1256 C C . GLU A 1 161 ? -12.688 -17.319 20.032 1.00 72.69 161 GLU A C 1
ATOM 1258 O O . GLU A 1 161 ? -12.486 -16.261 19.436 1.00 72.69 161 GLU A O 1
ATOM 1263 N N . GLU A 1 162 ? -12.249 -18.483 19.540 1.00 73.56 162 GLU A N 1
ATOM 1264 C CA . GLU A 1 162 ? -11.572 -18.608 18.242 1.00 73.56 162 GLU A CA 1
ATOM 1265 C C . GLU A 1 162 ? -12.526 -19.163 17.172 1.00 73.56 162 GLU A C 1
ATOM 1267 O O . GLU A 1 162 ? -13.025 -20.285 17.278 1.00 73.56 162 GLU A O 1
ATOM 1272 N N . LYS A 1 163 ? -12.758 -18.392 16.101 1.00 77.81 163 LYS A N 1
ATOM 1273 C CA . LYS A 1 163 ? -13.539 -18.816 14.925 1.00 77.81 163 LYS A CA 1
ATOM 1274 C C . LYS A 1 163 ? -12.718 -18.605 13.655 1.00 77.81 163 LYS A C 1
ATOM 1276 O O . LYS A 1 163 ? -12.153 -17.535 13.439 1.00 77.81 163 LYS A O 1
ATOM 1281 N N . ILE A 1 164 ? -12.640 -19.634 12.809 1.00 78.12 164 ILE A N 1
ATOM 1282 C CA . ILE A 1 164 ? -11.961 -19.563 11.509 1.00 78.12 164 ILE A CA 1
ATOM 1283 C C . ILE A 1 164 ? -13.009 -19.262 10.442 1.00 78.12 164 ILE A C 1
ATOM 1285 O O . ILE A 1 164 ? -13.887 -20.084 10.184 1.00 78.12 164 ILE A O 1
ATOM 1289 N N . HIS A 1 165 ? -12.884 -18.103 9.800 1.00 74.81 165 HIS A N 1
ATOM 1290 C CA . HIS A 1 165 ? -13.719 -17.706 8.671 1.00 74.81 165 HIS A CA 1
ATOM 1291 C C . HIS A 1 165 ? -12.928 -17.790 7.362 1.00 74.81 165 HIS A C 1
ATOM 1293 O O . HIS A 1 165 ? -11.766 -17.388 7.298 1.00 74.81 165 HIS A O 1
ATOM 1299 N N . ALA A 1 166 ? -13.555 -18.334 6.316 1.00 78.00 166 ALA A N 1
ATOM 1300 C CA . ALA A 1 166 ? -13.007 -18.304 4.964 1.00 78.00 166 ALA A CA 1
ATOM 1301 C C . ALA A 1 166 ? -13.335 -16.958 4.305 1.00 78.00 166 ALA A C 1
ATOM 1303 O O . ALA A 1 166 ? -14.476 -16.503 4.368 1.00 78.00 166 ALA A O 1
ATOM 1304 N N . TYR A 1 167 ? -12.337 -16.349 3.666 1.00 76.06 167 TYR A N 1
ATOM 1305 C CA . TYR A 1 167 ? -12.487 -15.089 2.935 1.00 76.06 167 TYR A CA 1
ATOM 1306 C C . TYR A 1 167 ? -13.501 -15.248 1.789 1.00 76.06 167 TYR A C 1
ATOM 1308 O O . TYR A 1 167 ? -13.377 -16.190 0.999 1.00 76.06 167 TYR A O 1
ATOM 1316 N N . ARG A 1 168 ? -14.496 -14.349 1.718 1.00 74.00 168 ARG A N 1
ATOM 1317 C CA . ARG A 1 168 ? -15.580 -14.336 0.712 1.00 74.00 168 ARG A CA 1
ATOM 1318 C C . ARG A 1 168 ? -16.273 -15.687 0.474 1.00 74.00 168 ARG A C 1
ATOM 1320 O O . ARG A 1 168 ? -16.524 -16.085 -0.662 1.00 74.00 168 ARG A O 1
ATOM 1327 N N . SER A 1 169 ? -16.621 -16.414 1.533 1.00 66.31 169 SER A N 1
ATOM 1328 C CA . SER A 1 169 ? -17.277 -17.729 1.407 1.00 66.31 169 SER A CA 1
ATOM 1329 C C . SER A 1 169 ? -18.703 -17.694 0.831 1.00 66.31 169 SER A C 1
ATOM 1331 O O . SER A 1 169 ? -19.195 -18.730 0.386 1.00 66.31 169 SER A O 1
ATOM 1333 N N . ASN A 1 170 ? -19.355 -16.526 0.808 1.00 58.53 170 ASN A N 1
ATOM 1334 C CA . ASN A 1 170 ? -20.731 -16.355 0.324 1.00 58.53 170 ASN A CA 1
ATOM 1335 C C . ASN A 1 170 ? -20.842 -15.890 -1.139 1.00 58.53 170 ASN A C 1
ATOM 1337 O O . ASN A 1 170 ? -21.963 -15.694 -1.614 1.00 58.53 170 ASN A O 1
ATOM 1341 N N . ASP A 1 171 ? -19.732 -15.716 -1.864 1.00 51.31 171 ASP A N 1
ATOM 1342 C CA . ASP A 1 171 ? -19.805 -15.350 -3.280 1.00 51.31 171 ASP A CA 1
ATOM 1343 C C . ASP A 1 171 ? -20.274 -16.568 -4.093 1.00 51.31 171 ASP A C 1
ATOM 1345 O O . ASP A 1 171 ? -19.596 -17.597 -4.185 1.00 51.31 171 ASP A O 1
ATOM 1349 N N . GLN A 1 172 ? -21.489 -16.472 -4.640 1.00 46.56 172 GLN A N 1
ATOM 1350 C CA . GLN A 1 172 ? -22.048 -17.458 -5.556 1.00 46.56 172 GLN A CA 1
ATOM 1351 C C . GLN A 1 172 ? -21.041 -17.736 -6.672 1.00 46.56 172 GLN A C 1
ATOM 1353 O O . GLN A 1 172 ? -20.511 -16.811 -7.287 1.00 46.56 172 GLN A O 1
ATOM 1358 N N . ALA A 1 173 ? -20.802 -19.024 -6.935 1.00 36.62 173 ALA A N 1
ATOM 1359 C CA . ALA A 1 173 ? -19.967 -19.483 -8.033 1.00 36.62 173 ALA A CA 1
ATOM 1360 C C . ALA A 1 173 ? -20.271 -18.672 -9.299 1.00 36.62 173 ALA A C 1
ATOM 1362 O O . ALA A 1 173 ? -21.427 -18.594 -9.725 1.00 36.62 173 ALA A O 1
ATOM 1363 N N . ALA A 1 174 ? -19.227 -18.072 -9.879 1.00 41.62 174 ALA A N 1
ATOM 1364 C CA . ALA A 1 174 ? -19.302 -17.412 -11.170 1.00 41.62 174 ALA A CA 1
ATOM 1365 C C . ALA A 1 174 ? -20.010 -18.359 -12.148 1.00 41.62 174 ALA A C 1
ATOM 1367 O O . ALA A 1 174 ? -19.491 -19.424 -12.488 1.00 41.62 174 ALA A O 1
ATOM 1368 N N . THR A 1 175 ? -21.242 -18.007 -12.516 1.00 40.72 175 THR A N 1
ATOM 1369 C CA . THR A 1 175 ? -22.011 -18.768 -13.496 1.00 40.72 175 THR A CA 1
ATOM 1370 C C . THR A 1 175 ? -21.321 -18.547 -14.839 1.00 40.72 175 THR A C 1
ATOM 1372 O O . THR A 1 175 ? -21.102 -17.400 -15.228 1.00 40.72 175 THR A O 1
ATOM 1375 N N . ALA A 1 176 ? -20.888 -19.651 -15.451 1.00 36.78 176 ALA A N 1
ATOM 1376 C CA . ALA A 1 176 ? -20.122 -19.701 -16.695 1.00 36.78 176 ALA A CA 1
ATOM 1377 C C . ALA A 1 176 ? -20.899 -19.183 -17.914 1.00 36.78 176 ALA A C 1
ATOM 1379 O O . ALA A 1 176 ? -22.145 -19.316 -17.924 1.00 36.78 176 ALA A O 1
#

Sequence (176 aa):
MIRAEASAADKFAAFDLAYSKLLERLRRAKDRKKVHHGRHTPKAVREATATLEPASASEPIYVEASNHQEPTTPPVETSPYDVDNDIPAGDSPVLIRRKVFPAASLTLDDAVDNMELVGHNFYLFVDKETNTPSVVYRRRGWTYGVITLDSTCEPGDEPVEEKIHAYRSNDQAATA

Secondary structure (DSSP, 8-state):
--------SSHHHHHHHHHHHHHHHHHHHHHHHS---TT-PPPPHHHHSTTSPPPPSSS-HHHHHHHS-----------TT--------TT-------------EE-HHHHHHHHHHHT-SEEEEEETTT--EEEEEE-S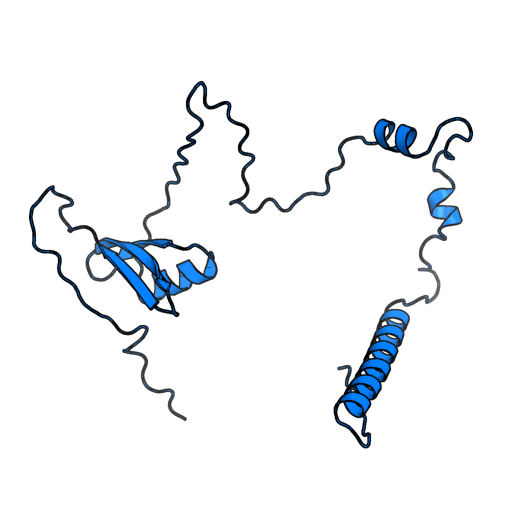SS-EEEEE--TT--------------TTTT------

pLDDT: mean 77.68, std 15.43, range [36.62, 97.56]

Foldseek 3Di:
DQAFFADDPDPVVRVVRRVVVRVVVVVVVVVVVVDPDPPPDPQDPCRVCVPPDDDDPVDDPVVVVVVPCPPPDPPPPCPPPRDDPPDCPDPDPDDDDDDDDPADADAPLRQVVVCVVVVHQKGWHQHNPQRWIKMKGDDPDRDIDMDTADPVNDPDPDDDDDDDDDRCPPPPPDDD